Protein AF-A0A7V1I359-F1 (afdb_monomer)

Radius of gyration: 11.25 Å; Cα contacts (8 Å, |Δi|>4): 60; chains: 1; bounding box: 27×22×26 Å

Sequence (43 aa):
IHISNVMVMCDKCMRPVRIGRKVLEDGRKVRYCKKCNEVIDKV

Nearest PDB structures (foldseek):
  5mmm-assembly1_V  TM=8.875E-01  e=2.060E-03  Spinacia oleracea
  6eri-assembly1_AU  TM=8.556E-01  e=3.050E-03  Spinacia oleracea
  5mlc-assembly1_W  TM=8.684E-01  e=5.147E-03  Spinacia oleracea
  6z1p-assembly1_Ay  TM=9.155E-01  e=1.466E-02  Tetrahymena thermophila SB210
  9g6k-assembly1_Lm  TM=8.488E-01  e=3.432E-02  Toxoplasma gondii

Organism: Desulfofervidus auxilii (NCBI:txid1621989)

InterPro domains:
  IPR003256 Large ribosomal subunit protein uL24 [PTHR12903] (1-43)
  IPR008991 Translation protein SH3-like domain superfamily [SSF50104] (1-39)
  IPR014722 Large ribosomal subunit protein uL2, domain 2 [G3DSA:2.30.30.30] (1-41)
  IPR057264 Large ribosomal subunit protein uL24, C-terminal domain [PF17136] (1-40)

Foldseek 3Di:
DDCVVDFDADPVVRDGADWDWDQDPVRDIFIAGPPPRHTPPDD

Structure (mmCIF, N/CA/C/O backbone):
data_AF-A0A7V1I359-F1
#
_entry.id   AF-A0A7V1I359-F1
#
loop_
_atom_site.group_PDB
_atom_site.id
_atom_site.type_sym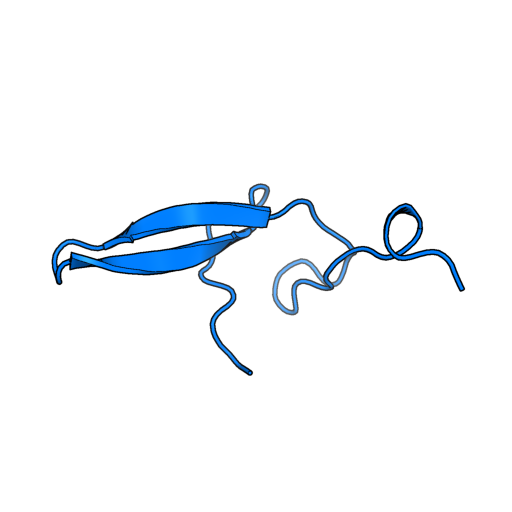bol
_atom_site.label_atom_id
_atom_site.label_alt_id
_atom_site.label_comp_id
_atom_site.label_asym_id
_atom_site.label_entity_id
_atom_site.label_seq_id
_atom_site.pdbx_PDB_ins_code
_atom_site.Cartn_x
_atom_site.Cartn_y
_atom_site.Cartn_z
_atom_site.occupancy
_atom_site.B_iso_or_equiv
_atom_site.auth_seq_id
_atom_site.auth_comp_id
_atom_site.auth_asym_id
_atom_site.auth_atom_id
_atom_site.pdbx_PDB_model_num
ATOM 1 N N . ILE A 1 1 ? 12.967 -12.605 -10.123 1.00 77.69 1 ILE A N 1
ATOM 2 C CA . ILE A 1 1 ? 12.953 -11.122 -10.046 1.00 77.69 1 ILE A CA 1
ATOM 3 C C . ILE A 1 1 ? 12.942 -10.723 -8.572 1.00 77.69 1 ILE A C 1
ATOM 5 O O . ILE A 1 1 ? 12.267 -11.397 -7.801 1.00 77.69 1 ILE A O 1
ATOM 9 N N . HIS A 1 2 ? 13.718 -9.723 -8.147 1.00 94.94 2 HIS A N 1
ATOM 10 C CA . HIS A 1 2 ? 13.760 -9.340 -6.730 1.00 94.94 2 HIS A CA 1
ATOM 11 C C . HIS A 1 2 ? 12.596 -8.403 -6.387 1.00 94.94 2 HIS A C 1
ATOM 13 O O . HIS A 1 2 ? 12.328 -7.453 -7.123 1.00 94.94 2 HIS A O 1
ATOM 19 N N . ILE A 1 3 ? 11.911 -8.650 -5.267 1.00 90.44 3 ILE A N 1
ATOM 20 C CA . ILE A 1 3 ? 10.694 -7.910 -4.895 1.00 90.44 3 ILE A CA 1
ATOM 21 C C . ILE A 1 3 ? 10.955 -6.425 -4.606 1.00 90.44 3 ILE A C 1
ATOM 23 O O . ILE A 1 3 ? 10.073 -5.600 -4.816 1.00 90.44 3 ILE A O 1
ATOM 27 N N . SER A 1 4 ? 12.178 -6.053 -4.205 1.00 89.75 4 SER A N 1
ATOM 28 C CA . SER A 1 4 ? 12.552 -4.645 -3.984 1.00 89.75 4 SER A CA 1
ATOM 29 C C . SER A 1 4 ? 12.536 -3.794 -5.255 1.00 89.75 4 SER A C 1
ATOM 31 O O . SER A 1 4 ? 12.508 -2.572 -5.156 1.00 89.75 4 SER A O 1
ATOM 33 N N . ASN A 1 5 ? 12.569 -4.424 -6.433 1.00 93.75 5 ASN A N 1
ATOM 34 C CA . ASN A 1 5 ? 12.532 -3.731 -7.721 1.00 93.75 5 ASN A CA 1
ATOM 35 C C . ASN A 1 5 ? 11.094 -3.531 -8.225 1.00 93.75 5 ASN A C 1
ATOM 37 O O . ASN A 1 5 ? 10.893 -2.953 -9.290 1.00 93.75 5 ASN A O 1
ATOM 41 N N . VAL A 1 6 ? 10.092 -4.012 -7.481 1.00 91.00 6 VAL A N 1
ATOM 42 C CA . VAL A 1 6 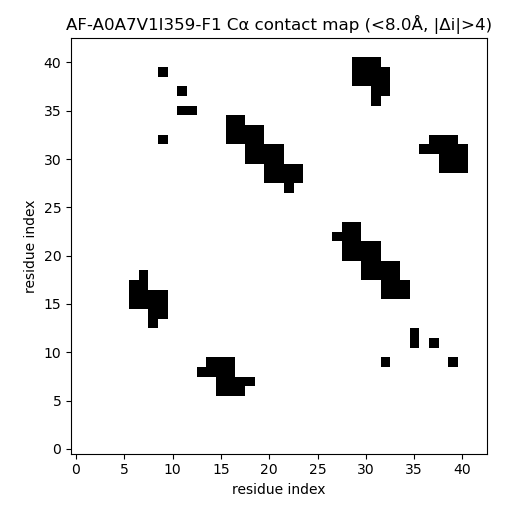? 8.676 -3.912 -7.836 1.00 91.00 6 VAL A CA 1
ATOM 43 C C . VAL A 1 6 ? 8.008 -2.841 -6.978 1.00 91.00 6 VAL A C 1
ATOM 45 O O . VAL A 1 6 ? 8.230 -2.741 -5.773 1.00 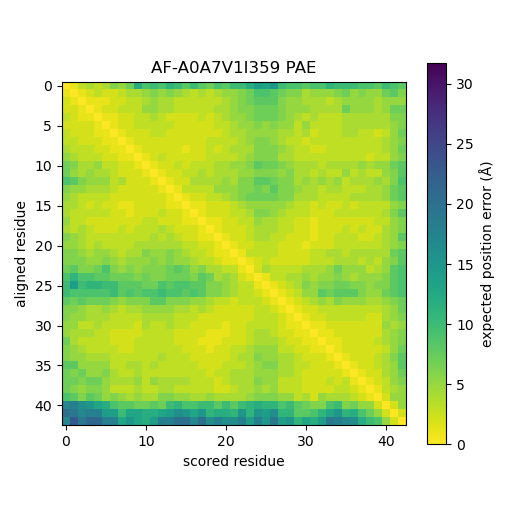91.00 6 VAL A O 1
ATOM 48 N N . MET A 1 7 ? 7.152 -2.038 -7.604 1.00 91.31 7 MET A N 1
ATOM 49 C CA . MET A 1 7 ? 6.311 -1.051 -6.933 1.00 91.31 7 MET A CA 1
ATOM 50 C C . MET A 1 7 ? 4.843 -1.312 -7.251 1.00 91.31 7 MET A C 1
ATOM 52 O O . MET A 1 7 ? 4.514 -1.847 -8.307 1.00 91.31 7 MET A O 1
ATOM 56 N N . VAL A 1 8 ? 3.952 -0.900 -6.349 1.00 89.31 8 VAL A N 1
ATOM 57 C CA . VAL A 1 8 ? 2.511 -1.030 -6.571 1.00 89.31 8 VAL A CA 1
ATOM 58 C C . VAL A 1 8 ? 2.017 0.122 -7.433 1.00 89.31 8 VAL A C 1
ATOM 60 O O . VAL A 1 8 ? 2.289 1.293 -7.150 1.00 89.31 8 VAL A O 1
ATOM 63 N N . MET A 1 9 ? 1.292 -0.229 -8.490 1.00 88.94 9 MET A N 1
ATOM 64 C CA . MET A 1 9 ? 0.593 0.723 -9.340 1.00 88.94 9 MET A CA 1
ATOM 65 C C . MET A 1 9 ? -0.644 1.238 -8.613 1.00 88.94 9 MET A C 1
ATOM 67 O O . MET A 1 9 ? -1.404 0.472 -8.031 1.00 88.94 9 MET A O 1
ATOM 71 N N . CYS A 1 10 ? -0.827 2.554 -8.617 1.00 88.19 10 CYS A N 1
ATOM 72 C CA . CYS A 1 10 ? -2.054 3.168 -8.131 1.00 88.19 10 CYS A CA 1
ATOM 73 C C . CYS A 1 10 ? -2.895 3.610 -9.323 1.00 88.19 10 CYS A C 1
ATOM 75 O O . CYS A 1 10 ? -2.471 4.512 -10.045 1.00 88.19 10 CYS A O 1
ATOM 77 N N . ASP A 1 11 ? -4.090 3.037 -9.473 1.00 86.12 11 ASP A N 1
ATOM 78 C CA . ASP A 1 11 ? -5.006 3.302 -10.596 1.00 86.12 11 ASP A CA 1
ATOM 79 C C . ASP A 1 11 ? -5.380 4.783 -10.713 1.00 86.12 11 ASP A C 1
ATOM 81 O O . ASP A 1 11 ? -5.503 5.330 -11.801 1.00 86.12 11 ASP A O 1
ATOM 85 N N . LYS A 1 12 ? -5.479 5.484 -9.578 1.00 87.19 12 LYS A N 1
ATOM 86 C CA . LYS A 1 12 ? -5.816 6.914 -9.548 1.00 87.19 12 LYS A CA 1
ATOM 87 C C . LYS A 1 12 ? -4.666 7.812 -10.010 1.00 87.19 12 LYS A C 1
ATOM 89 O O . LYS A 1 12 ? -4.890 8.875 -10.574 1.00 87.19 12 LYS A O 1
ATOM 94 N N . CYS A 1 13 ? -3.426 7.427 -9.712 1.00 86.56 13 CYS A N 1
ATOM 95 C CA . CYS A 1 13 ? -2.236 8.200 -10.080 1.00 86.56 13 CYS A CA 1
ATOM 96 C C . CYS A 1 13 ? -1.573 7.706 -11.371 1.00 86.56 13 CYS A C 1
ATOM 98 O O . CYS A 1 13 ? -0.605 8.338 -11.797 1.00 86.56 13 CYS A O 1
ATOM 100 N N . MET A 1 14 ? -2.029 6.571 -11.918 1.00 87.81 14 MET A N 1
ATOM 101 C CA . MET A 1 14 ? -1.490 5.879 -13.095 1.00 87.81 14 MET A CA 1
ATOM 102 C C . MET A 1 14 ? 0.037 5.747 -13.081 1.00 87.81 14 MET A C 1
ATOM 104 O O . MET A 1 14 ? 0.715 5.894 -14.093 1.00 87.81 14 MET A O 1
ATOM 108 N N . ARG A 1 15 ? 0.608 5.514 -11.896 1.00 89.88 15 ARG A N 1
ATOM 109 C CA . ARG A 1 15 ? 2.060 5.460 -11.704 1.00 89.88 15 ARG A CA 1
ATOM 110 C C . ARG A 1 15 ? 2.427 4.566 -10.520 1.00 89.88 15 ARG A C 1
ATOM 112 O O . ARG A 1 15 ? 1.609 4.420 -9.602 1.00 89.88 15 ARG A O 1
ATOM 119 N N . PRO A 1 16 ? 3.656 4.033 -10.482 1.00 91.69 16 PRO A N 1
ATOM 120 C CA . PRO A 1 16 ? 4.137 3.284 -9.335 1.00 91.69 16 PRO A CA 1
ATOM 121 C C . PRO A 1 16 ? 4.324 4.213 -8.131 1.00 91.69 16 PRO A C 1
ATOM 123 O O . PRO A 1 16 ? 4.870 5.316 -8.240 1.00 91.69 16 PRO A O 1
ATOM 126 N N . VAL A 1 17 ? 3.838 3.789 -6.968 1.00 92.38 17 VAL A N 1
ATOM 127 C CA . VAL A 1 17 ? 3.829 4.604 -5.748 1.00 92.38 17 VAL A CA 1
ATOM 128 C C . VAL A 1 17 ? 4.239 3.798 -4.523 1.00 92.38 17 VAL A C 1
ATOM 130 O O . VAL A 1 17 ? 4.053 2.586 -4.442 1.00 92.38 17 VAL A O 1
ATOM 133 N N . ARG A 1 18 ? 4.759 4.506 -3.514 1.00 91.62 18 ARG A N 1
ATOM 134 C CA . ARG A 1 18 ? 4.990 3.928 -2.188 1.00 91.62 18 ARG A CA 1
ATOM 135 C C . ARG A 1 18 ? 3.677 3.815 -1.416 1.00 91.62 18 ARG A C 1
ATOM 137 O O . ARG A 1 18 ? 2.861 4.741 -1.415 1.00 91.62 18 ARG A O 1
ATOM 144 N N . ILE A 1 19 ? 3.524 2.695 -0.719 1.00 91.88 19 ILE A N 1
ATOM 145 C CA . ILE A 1 19 ? 2.364 2.389 0.119 1.00 91.88 19 ILE A CA 1
ATOM 146 C C . ILE A 1 19 ? 2.625 2.822 1.566 1.00 91.88 19 ILE A C 1
ATOM 148 O O . ILE A 1 19 ? 3.732 2.674 2.088 1.00 91.88 19 ILE A O 1
ATOM 152 N N . GLY A 1 20 ? 1.598 3.362 2.216 1.00 90.19 20 GLY A N 1
ATOM 153 C CA . GLY A 1 20 ? 1.497 3.497 3.666 1.00 90.19 20 GLY A CA 1
ATOM 154 C C . GLY A 1 20 ? 0.461 2.526 4.233 1.00 90.19 20 GLY A C 1
ATOM 155 O O . GLY A 1 20 ? -0.341 1.954 3.4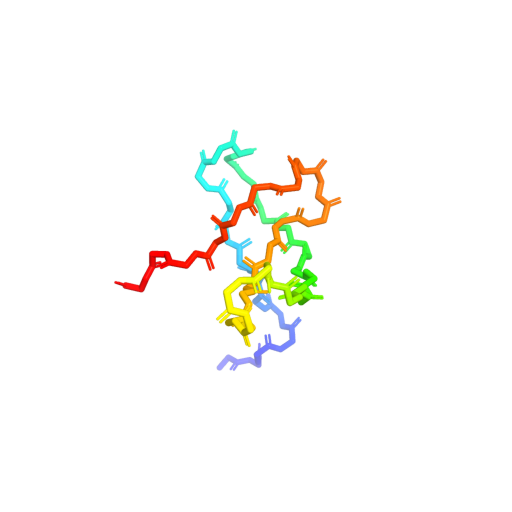97 1.00 90.19 20 GLY A O 1
ATOM 156 N N . ARG A 1 21 ? 0.473 2.332 5.551 1.00 90.44 21 ARG A N 1
ATOM 157 C CA . ARG A 1 21 ? -0.557 1.575 6.274 1.00 90.44 21 ARG A CA 1
ATOM 158 C C . ARG A 1 21 ? -1.263 2.526 7.227 1.00 90.44 21 ARG A C 1
ATOM 160 O O . ARG A 1 21 ? -0.582 3.264 7.933 1.00 90.44 21 ARG A O 1
ATOM 167 N N . LYS A 1 22 ? -2.593 2.520 7.228 1.00 88.25 22 LYS A N 1
ATOM 168 C CA . LYS A 1 22 ? -3.410 3.274 8.183 1.00 88.25 22 LYS A CA 1
ATOM 169 C C . LYS A 1 22 ? -4.469 2.360 8.781 1.00 88.25 22 LYS A C 1
ATOM 171 O O . LYS A 1 22 ? -4.861 1.377 8.152 1.00 88.25 22 LYS A O 1
ATOM 176 N N . VAL A 1 23 ? -4.888 2.673 9.997 1.00 89.56 23 VAL A N 1
ATOM 177 C CA . VAL A 1 23 ? -6.024 2.019 10.645 1.00 89.56 23 VAL A CA 1
ATOM 178 C C . VAL A 1 23 ? -7.230 2.913 10.394 1.00 89.56 23 VAL A C 1
ATOM 180 O O . VAL A 1 23 ? -7.151 4.114 10.643 1.00 89.56 23 VAL A O 1
ATOM 183 N N . LEU A 1 24 ? -8.284 2.357 9.804 1.00 85.38 24 LEU A N 1
ATOM 184 C CA . LEU A 1 24 ? -9.566 3.047 9.676 1.00 85.38 24 LEU A CA 1
ATOM 185 C C . LEU A 1 24 ? -10.299 3.025 11.020 1.00 85.38 24 LEU A C 1
ATOM 187 O O . LEU A 1 24 ? -9.956 2.240 11.903 1.00 85.38 24 LEU A O 1
ATOM 191 N N . GLU A 1 25 ? -11.321 3.861 11.160 1.00 84.62 25 GLU A N 1
ATOM 1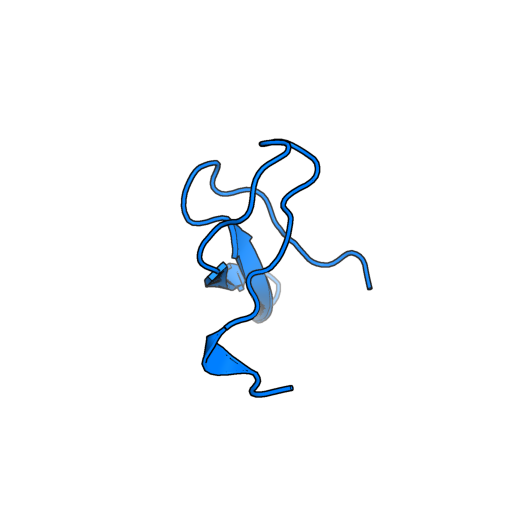92 C CA . GLU A 1 25 ? -12.136 3.946 12.380 1.00 84.62 25 GLU A CA 1
ATOM 193 C C . GLU A 1 25 ? -12.807 2.605 12.726 1.00 84.62 25 GLU A C 1
ATOM 195 O O . GLU A 1 25 ? -12.922 2.257 13.896 1.00 84.62 25 GLU A O 1
ATOM 200 N N . ASP A 1 26 ? -13.084 1.774 11.715 1.00 85.19 26 ASP A N 1
ATOM 201 C CA . ASP A 1 26 ? -13.591 0.400 11.861 1.00 85.19 26 ASP A CA 1
ATOM 202 C C . ASP A 1 26 ? -12.547 -0.610 12.394 1.00 85.19 26 ASP A C 1
ATOM 204 O O . ASP A 1 26 ? -12.757 -1.824 12.353 1.00 85.19 26 ASP A O 1
ATOM 208 N N . GLY A 1 27 ? -11.354 -0.155 12.794 1.00 85.50 27 GLY 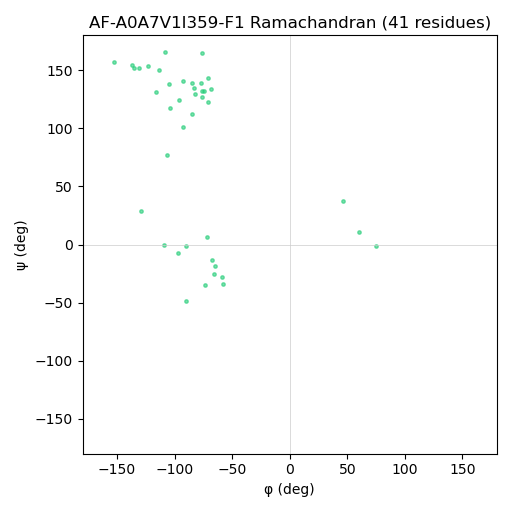A N 1
ATOM 209 C CA . GLY A 1 27 ? -10.250 -0.998 13.273 1.00 85.50 27 GLY A CA 1
ATOM 210 C C . GLY A 1 27 ? -9.505 -1.770 12.174 1.00 85.50 27 GLY A C 1
ATOM 211 O O . GLY A 1 27 ? -8.523 -2.468 12.448 1.00 85.50 27 GLY A O 1
ATOM 212 N N . ARG A 1 28 ? -9.921 -1.640 10.908 1.00 86.69 28 ARG A N 1
ATOM 213 C CA . ARG A 1 28 ? -9.293 -2.327 9.771 1.00 86.69 28 ARG A CA 1
ATOM 214 C C . ARG A 1 28 ? -7.979 -1.665 9.373 1.00 86.69 28 ARG A C 1
ATOM 216 O 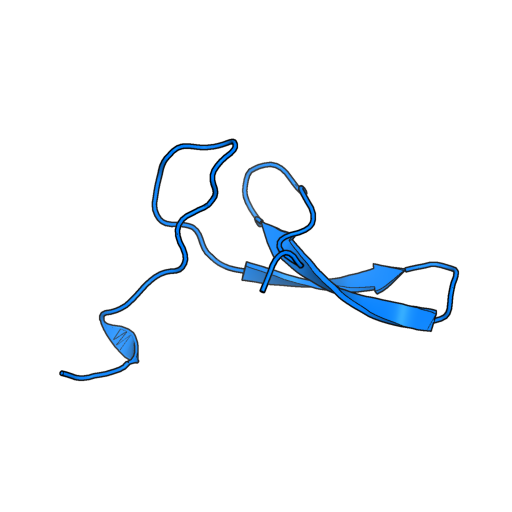O . ARG A 1 28 ? -7.899 -0.452 9.180 1.00 86.69 28 ARG A O 1
ATOM 223 N N . LYS A 1 29 ? -6.940 -2.483 9.193 1.00 88.19 29 LYS A N 1
ATOM 224 C CA . LYS A 1 29 ? -5.643 -2.050 8.658 1.00 88.19 29 LYS A CA 1
ATOM 225 C C . LYS A 1 29 ? -5.699 -2.064 7.139 1.00 88.19 29 LYS A C 1
ATOM 227 O O . LYS A 1 29 ? -5.717 -3.134 6.543 1.00 88.19 29 LYS A O 1
ATOM 232 N N . VAL A 1 30 ? -5.649 -0.887 6.530 1.00 90.06 30 VAL A N 1
ATOM 233 C CA . VAL A 1 30 ? -5.669 -0.743 5.073 1.00 90.06 30 VAL A CA 1
ATOM 234 C C . VAL A 1 30 ? -4.349 -0.199 4.550 1.00 90.06 30 VAL A C 1
ATOM 236 O O . VAL A 1 30 ? -3.634 0.563 5.216 1.00 90.06 30 VAL A O 1
ATOM 239 N N . ARG A 1 31 ? -4.018 -0.592 3.322 1.00 90.88 31 ARG A N 1
ATOM 240 C CA . ARG A 1 31 ? -2.924 0.003 2.554 1.00 90.88 31 ARG A CA 1
ATOM 241 C C . ARG A 1 31 ? -3.442 1.238 1.835 1.00 90.88 31 ARG A C 1
ATOM 243 O O . ARG A 1 31 ? -4.544 1.233 1.302 1.00 90.88 31 ARG A O 1
ATOM 250 N N . TYR A 1 32 ? -2.649 2.300 1.809 1.00 91.12 32 TYR A N 1
ATOM 251 C CA . TYR A 1 32 ? -3.012 3.529 1.113 1.00 91.12 32 TYR A CA 1
ATOM 252 C C . TYR A 1 32 ? -1.848 4.075 0.287 1.00 91.12 32 TYR A C 1
ATOM 254 O O . TYR A 1 32 ? -0.674 3.856 0.600 1.00 91.12 32 TYR A O 1
ATOM 262 N N . CYS A 1 33 ? -2.165 4.796 -0.784 1.00 92.50 33 CYS A N 1
ATOM 263 C CA . CYS A 1 33 ? -1.188 5.501 -1.595 1.00 92.50 33 CYS A CA 1
ATOM 264 C C . CYS A 1 33 ? -0.629 6.699 -0.821 1.00 92.50 33 CYS A C 1
ATOM 266 O O . CYS A 1 33 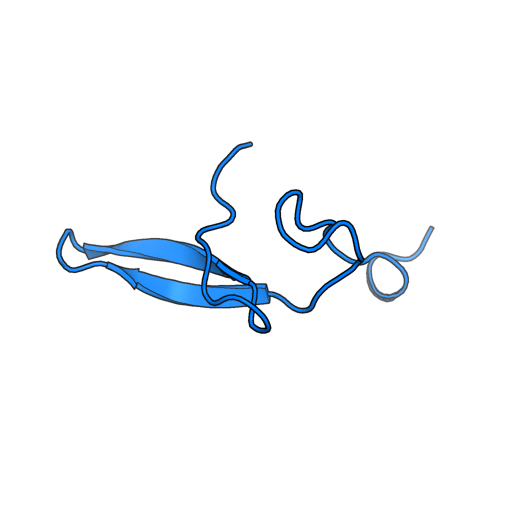? -1.377 7.615 -0.495 1.00 92.50 33 CYS A O 1
ATOM 268 N N . LYS A 1 34 ? 0.694 6.787 -0.625 1.00 90.06 34 LYS A N 1
ATOM 269 C CA . LYS A 1 34 ? 1.298 7.965 0.031 1.00 90.06 34 LYS A CA 1
ATOM 270 C C . LYS A 1 34 ? 1.207 9.267 -0.779 1.00 90.06 34 LYS A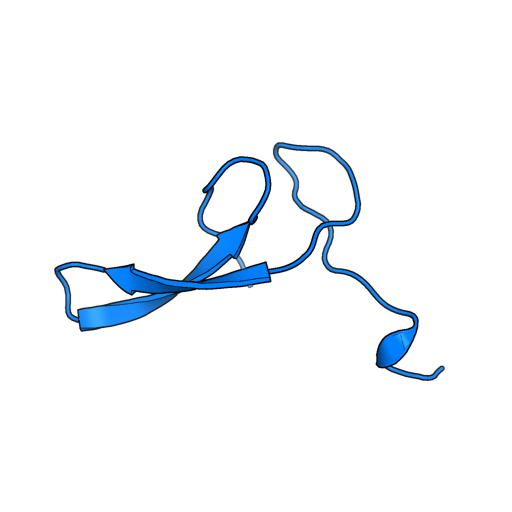 C 1
ATOM 272 O O . LYS A 1 34 ? 1.510 10.319 -0.236 1.00 90.06 34 LYS A O 1
ATOM 277 N N . LYS A 1 35 ? 0.858 9.214 -2.072 1.00 89.19 35 LYS A N 1
ATOM 278 C CA . LYS A 1 35 ? 0.761 10.414 -2.923 1.00 89.19 35 LYS A CA 1
ATOM 279 C C . LYS A 1 35 ? -0.636 11.032 -2.913 1.00 89.19 35 LYS A C 1
ATOM 281 O O . LYS A 1 35 ? -0.754 12.240 -2.782 1.00 89.19 35 LYS A O 1
ATOM 286 N N . CYS A 1 36 ? -1.673 10.218 -3.109 1.00 89.44 36 CYS A N 1
ATOM 287 C CA . CYS A 1 36 ? -3.058 10.689 -3.209 1.00 89.44 36 CYS A CA 1
ATOM 288 C C . CYS A 1 36 ? -3.921 10.321 -1.995 1.00 89.44 36 CYS A C 1
ATOM 290 O O . CYS A 1 36 ? -5.099 10.653 -1.984 1.00 89.44 36 CYS A O 1
ATOM 292 N N . ASN A 1 37 ? -3.360 9.629 -0.996 1.00 87.56 37 ASN A N 1
ATOM 293 C CA . ASN A 1 37 ? -4.039 9.151 0.215 1.00 87.56 37 ASN A CA 1
ATOM 294 C C . ASN A 1 37 ? -5.211 8.178 -0.011 1.00 87.56 37 ASN A C 1
ATOM 296 O O . ASN A 1 37 ? -5.912 7.820 0.939 1.00 87.56 37 ASN A O 1
ATOM 300 N N . GLU A 1 38 ? -5.360 7.692 -1.243 1.00 88.25 38 GLU A N 1
ATOM 301 C CA . GLU A 1 38 ? -6.378 6.725 -1.648 1.00 88.25 38 GLU A CA 1
ATOM 302 C C . GLU A 1 38 ? -6.094 5.336 -1.075 1.00 88.25 38 GLU A C 1
ATOM 304 O O . GLU A 1 38 ? -4.935 4.917 -0.996 1.00 88.25 38 GLU A O 1
ATOM 309 N N . VAL A 1 39 ? -7.144 4.610 -0.699 1.00 88.38 39 VAL A N 1
ATOM 310 C CA . VAL A 1 39 ? -7.026 3.238 -0.197 1.00 88.38 39 VAL A CA 1
ATOM 311 C C . VAL A 1 39 ? -6.782 2.281 -1.368 1.00 88.38 39 VAL A C 1
ATOM 313 O O . VAL A 1 39 ? -7.518 2.274 -2.348 1.00 88.38 39 VAL A O 1
ATOM 316 N N . ILE A 1 40 ? -5.725 1.474 -1.264 1.00 82.44 40 ILE A N 1
ATOM 317 C CA . ILE A 1 40 ? -5.350 0.444 -2.239 1.00 82.44 40 ILE A CA 1
ATOM 318 C C . ILE A 1 40 ? -5.696 -0.905 -1.603 1.00 82.44 40 ILE A C 1
ATOM 320 O O . ILE A 1 40 ? -4.827 -1.585 -1.056 1.00 82.44 40 ILE A O 1
ATOM 324 N N . ASP A 1 41 ? -6.986 -1.237 -1.600 1.00 71.38 41 ASP A N 1
ATOM 325 C CA . ASP A 1 41 ? -7.509 -2.488 -1.023 1.00 71.38 41 ASP A CA 1
ATOM 326 C C . ASP A 1 41 ? -8.425 -3.237 -2.001 1.00 71.38 41 ASP A C 1
ATOM 328 O O . ASP A 1 41 ? -9.338 -3.956 -1.613 1.00 71.38 41 ASP A O 1
ATOM 332 N N . LYS A 1 42 ? -8.176 -3.050 -3.301 1.00 59.03 42 LYS A N 1
ATOM 333 C CA . LYS A 1 42 ? -8.671 -3.952 -4.338 1.00 59.03 42 LYS A CA 1
ATOM 334 C C . LYS A 1 42 ? -7.579 -4.990 -4.576 1.00 59.03 42 LYS A C 1
ATOM 336 O O . LYS A 1 42 ? -6.547 -4.665 -5.165 1.00 59.03 42 LYS A O 1
ATOM 341 N N . VAL A 1 43 ? -7.762 -6.174 -3.999 1.00 48.62 43 VAL A N 1
ATOM 342 C CA . VAL A 1 43 ? -7.053 -7.396 -4.405 1.00 48.62 43 VAL A CA 1
ATOM 343 C C . VAL A 1 43 ? -7.923 -8.092 -5.433 1.00 48.62 43 VAL A C 1
ATOM 345 O O . VAL A 1 43 ? -9.146 -8.161 -5.177 1.00 48.62 43 VAL A O 1
#

Mean predicted aligned error: 4.4 Å

pLDDT: mean 86.82, std 8.39, range [48.62, 94.94]

Solvent-accessible surface area (backbone atoms only — not comparable to full-atom values): 2919 Å² total; per-residue (Å²): 136,66,70,89,81,60,67,52,71,36,84,91,71,74,41,72,46,63,76,41,77,47,70,46,96,87,70,47,79,41,40,22,34,71,84,78,68,44,76,62,77,85,128

Secondary structure (DSSP, 8-state):
--GGG--EEETTTTEEE-EEEEE-TTS-EEEEETTT--B----